Protein AF-A0A7V9CA88-F1 (afdb_monomer_lite)

Sequence (61 aa):
DGNLRREFEERVANDPKFAGSARERLRFFFNRSPYHDQNLNLYPVGRVTTEIESRYFIKHT

pLDDT: mean 87.73, std 12.18, range [50.84, 97.31]

Foldseek 3Di:
DVVLVVVLVVCLVPPVVCVVDPVNSVVSVLCVDPPDDPCPPPDDDDDDPDDDPPVVVPDDD

Structure (mmCIF, N/CA/C/O backbone):
data_AF-A0A7V9CA88-F1
#
_entry.id   AF-A0A7V9CA88-F1
#
loop_
_atom_site.group_PDB
_atom_site.id
_atom_site.type_symbol
_atom_site.label_atom_id
_atom_site.label_alt_id
_atom_site.label_comp_id
_atom_site.label_asym_id
_atom_site.label_entity_id
_atom_site.label_seq_id
_atom_site.pdbx_PDB_ins_code
_atom_site.Cartn_x
_atom_site.Cartn_y
_atom_site.Cartn_z
_atom_site.occupancy
_atom_site.B_iso_or_equiv
_atom_site.auth_seq_id
_atom_site.auth_comp_id
_at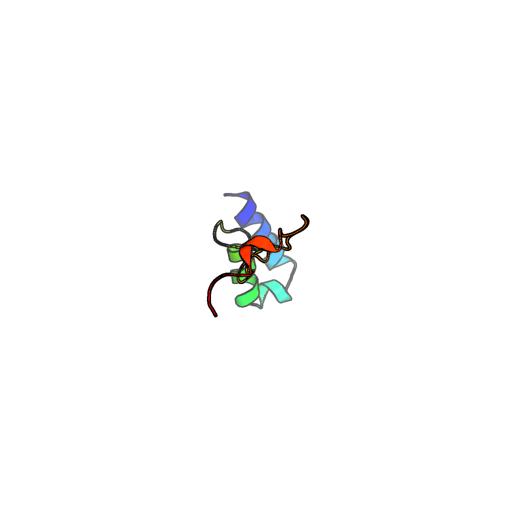om_site.auth_asym_id
_atom_site.auth_atom_id
_atom_site.pdbx_PDB_model_num
ATOM 1 N N . ASP A 1 1 ? -17.857 4.434 -6.030 1.00 66.06 1 ASP A N 1
ATOM 2 C CA . ASP A 1 1 ? -18.036 3.085 -6.591 1.00 66.06 1 ASP A CA 1
ATOM 3 C C . ASP A 1 1 ? -18.822 2.225 -5.608 1.00 66.06 1 ASP A C 1
ATOM 5 O O . ASP A 1 1 ? -18.431 2.155 -4.446 1.00 66.06 1 ASP A O 1
ATOM 9 N N . GLY A 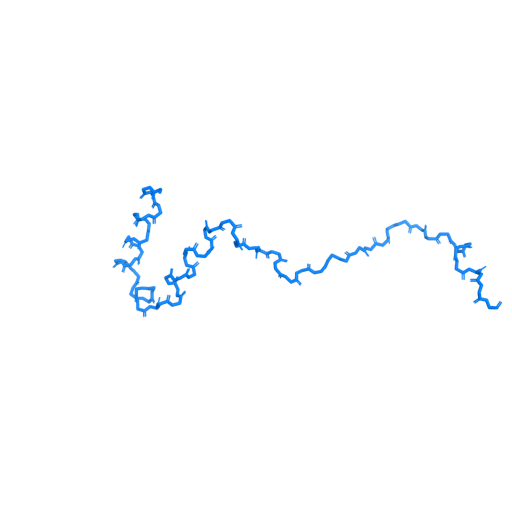1 2 ? -19.957 1.654 -6.014 1.00 80.69 2 GLY A N 1
ATOM 10 C CA . GLY A 1 2 ? -20.842 0.905 -5.105 1.00 80.69 2 GLY A CA 1
ATOM 11 C C . GLY A 1 2 ? -20.261 -0.444 -4.666 1.00 80.69 2 GLY A C 1
ATOM 12 O O . GLY A 1 2 ? -20.518 -0.903 -3.555 1.00 80.69 2 GLY A O 1
ATOM 13 N N . ASN A 1 3 ? -19.409 -1.040 -5.504 1.00 89.19 3 ASN A N 1
ATOM 14 C CA . ASN A 1 3 ? -18.817 -2.354 -5.249 1.00 89.19 3 ASN A CA 1
ATOM 15 C C . ASN A 1 3 ? -17.756 -2.322 -4.140 1.00 89.19 3 ASN A C 1
ATOM 17 O O . ASN A 1 3 ? -17.737 -3.206 -3.290 1.00 89.19 3 ASN A O 1
ATOM 21 N N . LEU A 1 4 ? -16.933 -1.267 -4.096 1.00 90.81 4 LEU A N 1
ATOM 22 C CA . LEU A 1 4 ? -15.887 -1.090 -3.081 1.00 90.81 4 LEU A CA 1
ATOM 23 C C . LEU A 1 4 ? -16.466 -1.054 -1.660 1.00 90.81 4 LEU A C 1
ATOM 25 O O . LEU A 1 4 ? -15.918 -1.649 -0.734 1.00 90.81 4 LEU A O 1
ATOM 29 N N . ARG A 1 5 ? -17.583 -0.335 -1.500 1.00 93.12 5 ARG A N 1
ATOM 30 C CA . ARG A 1 5 ? -18.270 -0.202 -0.217 1.00 93.12 5 ARG A CA 1
ATOM 31 C C . ARG A 1 5 ? -18.828 -1.550 0.239 1.00 93.12 5 ARG A C 1
ATOM 33 O O . ARG A 1 5 ? -18.604 -1.924 1.385 1.00 93.12 5 ARG A O 1
ATOM 40 N N . ARG A 1 6 ? -19.497 -2.281 -0.658 1.00 96.00 6 ARG A N 1
ATOM 41 C CA . ARG A 1 6 ? -20.057 -3.603 -0.355 1.00 96.00 6 ARG A CA 1
ATOM 42 C C . ARG A 1 6 ? -18.971 -4.599 0.065 1.00 96.00 6 ARG A C 1
ATOM 44 O O . ARG A 1 6 ? -19.098 -5.202 1.122 1.00 96.00 6 ARG A O 1
ATOM 51 N N . GLU A 1 7 ? -17.876 -4.704 -0.694 1.00 94.50 7 GLU A N 1
ATOM 52 C CA . GLU A 1 7 ? -16.742 -5.580 -0.341 1.00 94.50 7 GLU A CA 1
ATOM 53 C C . GLU A 1 7 ? -16.153 -5.246 1.036 1.00 94.50 7 GLU A C 1
ATOM 55 O O . GLU A 1 7 ? -15.769 -6.136 1.795 1.00 94.50 7 GLU A O 1
ATOM 60 N N . PHE A 1 8 ? -16.057 -3.954 1.361 1.00 95.88 8 PHE A N 1
ATOM 61 C CA . PHE A 1 8 ? -15.555 -3.518 2.657 1.00 95.88 8 PHE A CA 1
ATOM 62 C C . PHE A 1 8 ? -16.493 -3.941 3.793 1.00 95.88 8 PHE A C 1
ATOM 64 O O . PHE A 1 8 ? -16.031 -4.524 4.772 1.00 95.88 8 PHE A O 1
ATOM 71 N N . GLU A 1 9 ? -17.794 -3.678 3.659 1.00 95.62 9 GLU A N 1
ATOM 72 C CA . GLU A 1 9 ? -18.809 -4.034 4.658 1.00 95.62 9 GLU A CA 1
ATOM 73 C C . GLU A 1 9 ? -18.881 -5.553 4.876 1.00 95.62 9 GLU A C 1
ATOM 75 O O . GLU A 1 9 ? -18.851 -6.011 6.019 1.00 95.62 9 GLU A O 1
ATOM 80 N N . GLU A 1 10 ? -18.876 -6.339 3.796 1.00 96.56 10 GLU A N 1
ATOM 81 C CA . GLU A 1 10 ? -18.836 -7.804 3.855 1.00 96.56 10 GLU A CA 1
ATOM 82 C C . GLU A 1 10 ? -17.593 -8.302 4.597 1.00 96.56 10 GLU A C 1
ATOM 84 O O . GLU A 1 10 ? -17.674 -9.200 5.437 1.00 96.56 10 GLU A O 1
ATOM 89 N N . ARG A 1 11 ? -16.428 -7.705 4.333 1.00 95.06 11 ARG A N 1
ATOM 90 C CA . ARG A 1 11 ? -15.185 -8.108 4.991 1.00 95.06 11 ARG A CA 1
ATOM 91 C C . ARG A 1 11 ? -15.141 -7.697 6.462 1.00 95.06 11 ARG A C 1
ATOM 93 O O . ARG A 1 11 ? -14.627 -8.454 7.276 1.00 95.06 11 ARG A O 1
ATOM 100 N N . VAL A 1 12 ? -15.697 -6.539 6.822 1.00 95.81 12 VAL A N 1
ATOM 101 C CA . VAL A 1 12 ? -15.840 -6.124 8.229 1.00 95.81 12 VAL A CA 1
ATOM 102 C C . VAL A 1 12 ? -16.769 -7.071 8.991 1.00 95.81 12 VAL A C 1
ATOM 104 O O . VAL A 1 12 ? -16.475 -7.406 10.134 1.00 95.81 12 VAL A O 1
ATOM 107 N N . ALA A 1 13 ? -17.860 -7.525 8.372 1.00 96.94 13 ALA A N 1
ATOM 108 C CA . ALA A 1 13 ? -18.806 -8.432 9.016 1.00 96.94 13 ALA A CA 1
ATOM 109 C C . ALA A 1 13 ? -18.233 -9.845 9.228 1.00 96.94 13 ALA A C 1
ATOM 111 O O . ALA A 1 13 ? -18.502 -10.468 10.252 1.00 96.94 13 ALA A O 1
ATOM 112 N N . ASN A 1 14 ? -17.442 -10.343 8.273 1.00 97.06 14 ASN A N 1
ATOM 113 C CA . ASN A 1 14 ? -17.007 -11.743 8.252 1.00 97.06 14 ASN A CA 1
ATOM 114 C C . ASN A 1 14 ? -15.584 -11.984 8.788 1.00 97.06 14 ASN A C 1
ATOM 116 O O . ASN A 1 14 ? -15.231 -13.129 9.066 1.00 97.06 14 ASN A O 1
ATOM 120 N N . ASP A 1 15 ? -14.761 -10.944 8.949 1.00 96.12 15 ASP A N 1
ATOM 121 C CA . ASP A 1 15 ? -13.380 -11.067 9.431 1.00 96.12 15 ASP A CA 1
ATOM 122 C C . ASP A 1 15 ? -13.139 -10.180 10.671 1.00 96.12 15 ASP A C 1
ATOM 124 O O . ASP A 1 15 ? -12.799 -8.997 10.552 1.00 96.12 15 ASP A O 1
ATOM 128 N N . PRO A 1 16 ? -13.257 -10.745 11.890 1.00 95.81 16 PRO A N 1
ATOM 129 C CA . PRO A 1 16 ? -13.020 -10.017 13.137 1.00 95.81 16 PRO A CA 1
ATOM 130 C C . PRO A 1 16 ? -11.601 -9.447 13.267 1.00 95.81 16 PRO A C 1
ATOM 132 O O . PRO A 1 16 ? -11.409 -8.408 13.901 1.00 95.81 16 PRO A O 1
ATOM 135 N N . LYS A 1 17 ? -10.593 -10.095 12.661 1.00 95.12 17 LYS A N 1
ATOM 136 C CA . LYS A 1 17 ? -9.204 -9.607 12.690 1.00 95.12 17 LYS A CA 1
ATOM 137 C C . LYS A 1 17 ? -9.054 -8.370 11.811 1.00 95.12 17 LYS A C 1
ATOM 139 O O . LYS A 1 17 ? -8.379 -7.416 12.199 1.00 95.12 17 LYS A O 1
ATOM 144 N N . PHE A 1 18 ? -9.710 -8.368 10.654 1.00 96.38 18 PHE A N 1
ATOM 145 C CA . PHE A 1 18 ? -9.795 -7.200 9.784 1.00 96.38 18 PHE A CA 1
ATOM 146 C C . PHE A 1 18 ? -10.591 -6.063 10.438 1.00 96.38 18 PHE A C 1
ATOM 148 O O . PHE A 1 18 ? -10.114 -4.928 10.476 1.00 96.38 18 PHE A O 1
ATOM 155 N N . ALA A 1 19 ? -11.760 -6.360 11.012 1.00 96.00 19 ALA A N 1
ATOM 156 C CA . ALA A 1 19 ? -12.618 -5.376 11.670 1.00 96.00 19 ALA A CA 1
ATOM 157 C C . ALA A 1 19 ? -11.930 -4.690 12.863 1.00 96.00 19 ALA A C 1
ATOM 159 O O . ALA A 1 19 ? -12.027 -3.469 13.019 1.00 96.00 19 ALA A O 1
ATOM 160 N N . GLY A 1 20 ? -11.191 -5.461 13.669 1.00 96.56 20 GLY A N 1
ATOM 161 C CA . GLY A 1 20 ? -10.458 -4.966 14.835 1.00 96.56 20 GLY A CA 1
ATOM 162 C C . GLY A 1 20 ? -9.188 -4.171 14.508 1.00 96.56 20 GLY A C 1
ATOM 163 O O . GLY A 1 20 ? -8.667 -3.473 15.375 1.00 96.56 20 GLY A O 1
ATOM 164 N N . SER A 1 21 ? -8.682 -4.226 13.271 1.00 97.31 21 SER A N 1
ATOM 165 C CA . SER A 1 21 ? -7.429 -3.568 12.890 1.00 97.31 21 SER A CA 1
ATOM 166 C C . SER A 1 21 ? -7.668 -2.316 12.047 1.00 97.31 21 SER A C 1
ATOM 168 O O . SER A 1 21 ? -7.998 -2.371 10.862 1.00 97.31 21 SER A O 1
ATOM 170 N N . ALA A 1 22 ? -7.429 -1.138 12.632 1.00 95.81 22 ALA A N 1
ATOM 171 C CA . ALA A 1 22 ? -7.441 0.128 11.890 1.00 95.81 22 ALA A CA 1
ATOM 172 C C . ALA A 1 22 ? -6.445 0.128 10.716 1.00 95.81 22 ALA A C 1
ATOM 174 O O . ALA A 1 22 ? -6.753 0.643 9.641 1.00 95.81 22 ALA A O 1
ATOM 175 N N . ARG A 1 23 ? -5.283 -0.510 10.900 1.00 97.06 23 ARG A N 1
ATOM 176 C CA . ARG A 1 23 ? -4.234 -0.588 9.881 1.00 97.06 23 ARG A CA 1
ATOM 177 C C . ARG A 1 23 ? -4.674 -1.397 8.665 1.00 97.06 23 ARG A C 1
ATOM 179 O O . ARG A 1 23 ? -4.443 -0.973 7.538 1.00 97.06 23 ARG A O 1
ATOM 186 N N . GLU A 1 24 ? -5.316 -2.540 8.883 1.00 97.19 24 GLU A N 1
ATOM 187 C CA . GLU A 1 24 ? -5.757 -3.405 7.783 1.00 97.19 24 GLU A CA 1
ATOM 188 C C . GLU A 1 24 ? -6.930 -2.786 7.016 1.00 97.19 24 GLU A C 1
ATOM 190 O O . GLU A 1 24 ? -6.954 -2.838 5.785 1.00 97.19 24 GLU A O 1
ATOM 195 N N . ARG A 1 25 ? -7.841 -2.093 7.715 1.00 95.75 25 ARG A N 1
ATOM 196 C CA . ARG A 1 25 ? -8.905 -1.305 7.073 1.00 95.75 25 ARG A CA 1
ATOM 197 C C . ARG A 1 25 ? -8.338 -0.194 6.192 1.00 95.75 25 ARG A C 1
ATOM 199 O O . ARG A 1 25 ? -8.772 -0.047 5.055 1.00 95.75 25 ARG A O 1
ATOM 206 N N . LEU A 1 26 ? -7.332 0.544 6.666 1.00 95.69 26 LEU A N 1
ATOM 207 C CA . LEU A 1 26 ? -6.650 1.553 5.849 1.00 95.69 26 LEU A CA 1
ATOM 208 C C . LEU A 1 26 ? -5.945 0.916 4.642 1.00 95.69 26 LEU A C 1
ATOM 210 O O . LEU A 1 26 ? -6.067 1.404 3.518 1.00 95.69 26 LEU A O 1
ATOM 214 N N . ARG A 1 27 ? -5.244 -0.202 4.859 1.00 95.12 27 ARG A N 1
ATOM 215 C CA . ARG A 1 27 ? -4.516 -0.923 3.808 1.00 95.12 27 ARG A CA 1
ATOM 216 C C . ARG A 1 27 ? -5.441 -1.436 2.701 1.00 95.12 27 ARG A C 1
ATOM 218 O O . ARG A 1 27 ? -5.050 -1.406 1.539 1.00 95.12 27 ARG A O 1
ATOM 225 N N . PHE A 1 28 ? -6.671 -1.841 3.027 1.00 95.50 28 PHE A N 1
ATOM 226 C CA . PHE A 1 28 ? -7.685 -2.226 2.036 1.00 95.50 28 PHE A CA 1
ATOM 227 C C . PHE A 1 28 ? -7.942 -1.125 1.000 1.00 95.50 28 PHE A C 1
ATOM 229 O O . PHE A 1 28 ? -7.947 -1.412 -0.200 1.00 95.50 28 PHE A O 1
ATOM 236 N N . PHE A 1 29 ? -8.122 0.118 1.461 1.00 94.62 29 PHE A N 1
ATOM 237 C CA . PHE A 1 29 ? -8.349 1.270 0.588 1.00 94.62 29 PHE A CA 1
ATOM 238 C C . PHE A 1 29 ? -7.079 1.680 -0.142 1.00 94.62 29 PHE A C 1
ATOM 240 O O . PHE A 1 29 ? -7.120 1.909 -1.349 1.00 94.62 29 PHE A O 1
ATOM 247 N N . PHE A 1 30 ? -5.950 1.722 0.571 1.00 93.69 30 PHE A N 1
ATOM 248 C CA . PHE A 1 30 ? -4.663 2.080 -0.013 1.00 93.69 30 PHE A CA 1
ATOM 249 C C . PHE A 1 30 ? -4.338 1.192 -1.217 1.00 93.69 30 PHE A C 1
ATOM 251 O O . PHE A 1 30 ? -4.114 1.721 -2.300 1.00 93.69 30 PHE A O 1
ATOM 258 N N . ASN A 1 31 ? -4.452 -0.133 -1.073 1.00 93.38 31 ASN A N 1
ATOM 259 C CA . ASN A 1 31 ? -4.157 -1.109 -2.129 1.00 93.38 31 ASN A CA 1
ATOM 260 C C . ASN A 1 31 ? -5.027 -0.981 -3.392 1.00 93.38 31 ASN A C 1
ATOM 262 O O . ASN A 1 31 ? -4.659 -1.506 -4.437 1.00 93.38 31 ASN A O 1
ATOM 266 N N . ARG A 1 32 ? -6.200 -0.348 -3.292 1.00 92.00 32 ARG A N 1
ATOM 267 C CA . ARG A 1 32 ? -7.131 -0.134 -4.414 1.00 92.00 32 ARG A CA 1
ATOM 268 C C . ARG A 1 32 ? -7.058 1.288 -4.969 1.00 92.00 32 ARG A C 1
ATOM 270 O O . ARG A 1 32 ? -7.787 1.622 -5.899 1.00 92.00 32 ARG A O 1
ATOM 277 N N . SER A 1 33 ? -6.216 2.136 -4.383 1.00 91.25 33 SER A N 1
ATOM 278 C CA . SER A 1 33 ? -6.006 3.496 -4.855 1.00 91.25 33 SER A CA 1
ATOM 279 C C . SER A 1 33 ? -5.008 3.525 -6.020 1.00 91.25 33 SER A C 1
ATOM 281 O O . SER A 1 33 ? -4.107 2.684 -6.069 1.00 91.25 33 SER A O 1
ATOM 283 N N . PRO A 1 34 ? -5.087 4.529 -6.911 1.00 91.94 34 PRO A N 1
ATOM 284 C CA . PRO A 1 34 ? -4.099 4.726 -7.977 1.00 91.94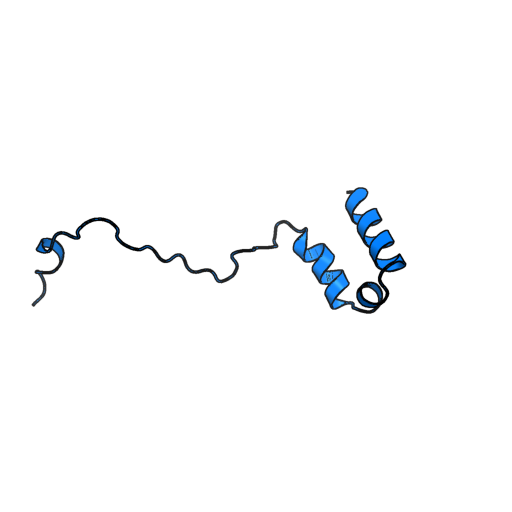 34 PRO A CA 1
ATOM 285 C C . PRO A 1 34 ? -2.669 4.972 -7.472 1.00 91.94 34 PRO A C 1
ATOM 287 O O . PRO A 1 34 ? -1.722 4.881 -8.242 1.00 91.94 34 PRO A O 1
ATOM 290 N N . TYR A 1 35 ? -2.512 5.307 -6.189 1.00 91.56 35 TYR A N 1
ATOM 291 C CA . TYR A 1 35 ? -1.226 5.616 -5.564 1.00 91.56 35 TYR A CA 1
ATOM 292 C C . TYR A 1 35 ? -0.508 4.381 -5.010 1.00 91.56 35 TYR A C 1
ATOM 294 O O . TYR A 1 35 ? 0.605 4.498 -4.500 1.00 91.56 35 TYR A O 1
ATOM 302 N N . HIS A 1 36 ? -1.135 3.202 -5.059 1.00 93.69 36 HIS A N 1
ATOM 303 C CA . HIS A 1 36 ? -0.490 1.968 -4.635 1.00 93.69 36 HIS A CA 1
ATOM 304 C C . HIS A 1 36 ? 0.512 1.497 -5.690 1.00 93.69 36 HIS A C 1
ATOM 306 O O . HIS A 1 36 ? 0.153 0.831 -6.662 1.00 93.69 36 HIS A O 1
ATOM 312 N N . ASP A 1 37 ? 1.778 1.830 -5.462 1.00 91.19 37 ASP A N 1
ATOM 313 C CA . ASP A 1 37 ? 2.890 1.390 -6.295 1.00 91.19 37 ASP A CA 1
ATOM 314 C C . ASP A 1 37 ? 3.448 0.044 -5.805 1.00 91.19 37 ASP A C 1
ATOM 316 O O . ASP A 1 37 ? 3.953 -0.076 -4.687 1.00 91.19 37 ASP A O 1
ATOM 320 N N . GLN A 1 38 ? 3.356 -0.981 -6.656 1.00 88.81 38 GLN A N 1
ATOM 321 C CA . GLN A 1 38 ? 3.926 -2.309 -6.396 1.00 88.81 38 GLN A CA 1
ATOM 322 C C . GLN A 1 38 ? 5.451 -2.341 -6.553 1.00 88.81 38 GLN A C 1
ATOM 324 O O . GLN A 1 38 ? 6.102 -3.219 -5.991 1.00 88.81 38 GLN A O 1
ATOM 329 N N . ASN A 1 39 ? 6.012 -1.384 -7.291 1.00 89.44 39 ASN A N 1
ATOM 330 C CA . ASN A 1 39 ? 7.434 -1.268 -7.590 1.00 89.44 39 ASN A CA 1
ATOM 331 C C . ASN A 1 39 ? 8.112 -0.188 -6.735 1.00 89.44 39 ASN A C 1
ATOM 333 O O . ASN A 1 39 ? 9.213 0.263 -7.057 1.00 89.44 39 ASN A O 1
ATOM 337 N N . LEU A 1 40 ? 7.471 0.220 -5.635 1.00 89.44 40 LEU A N 1
ATOM 338 C CA . LEU A 1 40 ? 8.027 1.201 -4.715 1.00 89.44 40 LEU A CA 1
ATOM 339 C C . LEU A 1 40 ? 9.430 0.766 -4.259 1.00 89.44 40 LEU A C 1
ATOM 341 O O . LEU A 1 40 ? 9.627 -0.362 -3.806 1.00 89.44 40 LEU A O 1
ATOM 345 N N . ASN A 1 41 ? 10.394 1.684 -4.340 1.00 91.31 41 ASN A N 1
ATOM 346 C CA . ASN A 1 41 ? 11.810 1.467 -4.012 1.00 91.31 41 ASN A CA 1
ATOM 347 C C . ASN A 1 41 ? 12.559 0.470 -4.917 1.00 91.31 41 ASN A C 1
ATOM 349 O O . ASN A 1 41 ? 13.693 0.106 -4.598 1.00 91.31 41 ASN A O 1
ATOM 353 N N . LEU A 1 42 ? 11.983 0.046 -6.046 1.00 92.38 42 LEU A N 1
ATOM 354 C CA . LEU A 1 42 ? 12.735 -0.704 -7.048 1.00 92.38 42 LEU A CA 1
ATOM 355 C C . LEU A 1 42 ? 13.584 0.254 -7.877 1.00 92.38 42 LEU A C 1
ATOM 357 O O . LEU A 1 42 ? 13.075 1.129 -8.576 1.00 92.38 42 LEU A O 1
ATOM 361 N N . TYR A 1 43 ? 14.899 0.063 -7.807 1.00 89.75 43 TYR A N 1
ATOM 362 C CA . TYR A 1 43 ? 15.829 0.782 -8.660 1.00 89.75 43 TYR A CA 1
ATOM 363 C C . TYR A 1 43 ? 16.084 -0.019 -9.943 1.00 89.75 43 TYR A C 1
ATOM 365 O O . TYR A 1 43 ? 16.436 -1.200 -9.857 1.00 89.75 43 TYR A O 1
ATOM 373 N N . PRO A 1 44 ? 15.918 0.581 -11.133 1.00 86.50 44 PRO A N 1
ATOM 374 C CA . PRO A 1 44 ? 16.150 -0.126 -12.381 1.00 86.50 44 PRO A CA 1
ATOM 375 C C . PRO A 1 44 ? 17.643 -0.429 -12.537 1.00 86.50 44 PRO A C 1
ATOM 377 O O . PRO A 1 44 ? 18.476 0.474 -12.595 1.00 86.50 44 PRO A O 1
ATOM 380 N N . VAL A 1 45 ? 17.979 -1.715 -12.634 1.00 90.81 45 VAL A N 1
ATOM 381 C CA . VAL A 1 45 ? 19.335 -2.188 -12.931 1.00 90.81 45 VAL A CA 1
ATOM 382 C C . VAL A 1 45 ? 19.336 -2.906 -14.276 1.00 90.81 45 VAL A C 1
ATOM 384 O O . VAL A 1 45 ? 18.606 -3.872 -14.486 1.00 90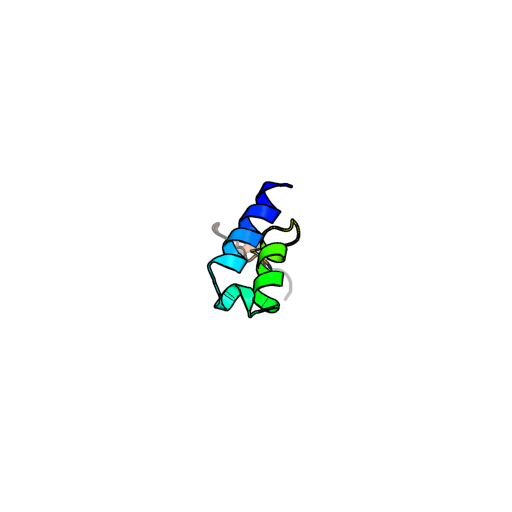.81 45 VAL A O 1
ATOM 387 N N . GLY A 1 46 ? 20.141 -2.409 -15.213 1.00 90.88 46 GLY A N 1
ATOM 388 C CA . GLY A 1 46 ? 20.332 -3.021 -16.525 1.00 90.88 46 GLY A CA 1
ATOM 389 C C . GLY A 1 46 ? 21.613 -3.847 -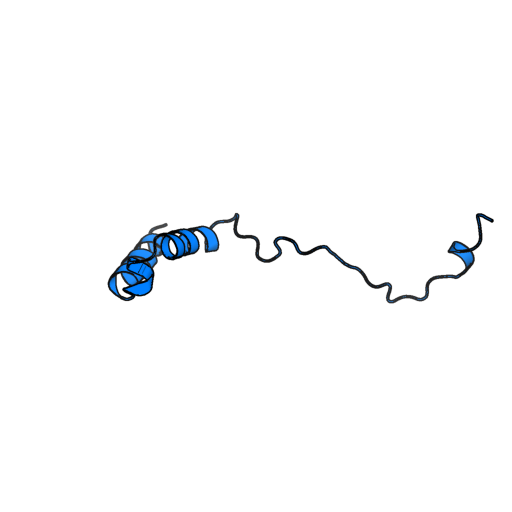16.560 1.00 90.88 46 GLY A C 1
ATOM 390 O O . GLY A 1 46 ? 22.640 -3.423 -16.033 1.00 90.88 46 GLY A O 1
ATOM 391 N N . ARG A 1 47 ? 21.573 -5.013 -17.211 1.00 88.50 47 ARG A N 1
ATOM 392 C CA . ARG A 1 47 ? 22.777 -5.774 -17.566 1.00 88.50 47 ARG A CA 1
ATOM 393 C C . ARG A 1 47 ? 23.046 -5.603 -19.053 1.00 88.50 47 ARG A C 1
ATOM 395 O O . ARG A 1 47 ? 22.148 -5.803 -19.865 1.00 88.50 47 ARG A O 1
ATOM 402 N N . VAL A 1 48 ? 24.287 -5.285 -19.407 1.00 89.69 48 VAL A N 1
ATOM 403 C CA . VAL A 1 48 ? 24.709 -5.271 -20.809 1.00 89.69 48 VAL A CA 1
ATOM 404 C C . VAL A 1 48 ? 24.777 -6.717 -21.308 1.00 89.69 48 VAL A C 1
ATOM 406 O O . VAL A 1 48 ? 25.496 -7.539 -20.740 1.00 89.69 48 VAL A O 1
ATOM 409 N N . THR A 1 49 ? 23.977 -7.043 -22.322 1.00 91.31 49 THR A N 1
ATOM 410 C CA . THR A 1 49 ? 23.915 -8.383 -22.938 1.00 91.31 49 THR A CA 1
ATOM 411 C C . THR A 1 49 ? 24.742 -8.488 -24.214 1.00 91.31 49 THR A C 1
ATOM 413 O O . THR A 1 49 ? 24.928 -9.583 -24.734 1.00 91.31 49 THR A O 1
ATOM 416 N N . THR A 1 50 ? 25.216 -7.358 -24.729 1.00 89.38 50 THR A N 1
ATOM 417 C CA . THR A 1 50 ? 26.095 -7.274 -25.893 1.00 89.38 50 THR A CA 1
ATOM 418 C C . THR A 1 50 ? 27.546 -7.149 -25.452 1.00 89.38 50 THR A C 1
ATOM 420 O O . THR A 1 50 ? 27.839 -6.672 -24.355 1.00 89.38 50 THR A O 1
ATOM 423 N N . GLU A 1 51 ? 28.467 -7.560 -26.316 1.00 83.12 51 GLU A N 1
ATOM 424 C CA . GLU A 1 51 ? 29.885 -7.331 -26.075 1.00 83.12 51 GLU A CA 1
ATOM 425 C C . GLU A 1 51 ? 30.160 -5.821 -26.046 1.00 83.12 51 GLU A C 1
ATOM 427 O O . GLU A 1 51 ? 29.694 -5.065 -26.900 1.00 83.12 51 GLU A O 1
ATOM 432 N N . ILE A 1 52 ? 30.857 -5.369 -25.008 1.00 79.56 52 ILE A N 1
ATOM 433 C CA . ILE A 1 52 ? 31.247 -3.971 -24.862 1.00 79.56 52 ILE A CA 1
ATOM 434 C C . ILE A 1 52 ? 32.569 -3.805 -25.602 1.00 79.56 52 ILE A C 1
ATOM 436 O O . ILE A 1 52 ? 33.570 -4.399 -25.201 1.00 79.56 52 ILE A O 1
ATOM 440 N N . GLU A 1 53 ? 32.593 -3.001 -26.667 1.00 78.25 53 GLU A N 1
ATOM 441 C CA . GLU A 1 53 ? 33.843 -2.742 -27.376 1.00 78.25 53 GLU A CA 1
ATOM 442 C C . GLU A 1 53 ? 34.861 -2.076 -26.439 1.00 78.25 53 GLU A C 1
ATOM 444 O O . GLU A 1 53 ? 34.669 -0.973 -25.918 1.00 78.25 53 GLU A O 1
ATOM 449 N N . SER A 1 54 ? 35.999 -2.741 -26.265 1.00 67.88 54 SER A N 1
ATOM 450 C CA . SER A 1 54 ? 37.110 -2.336 -25.397 1.00 67.88 54 SER A CA 1
ATOM 451 C C . SER A 1 54 ? 37.734 -0.983 -25.772 1.00 67.88 54 SER A C 1
ATOM 453 O O . SER A 1 54 ? 38.430 -0.373 -24.960 1.00 67.88 54 SER A O 1
ATOM 455 N N . ARG A 1 55 ? 37.427 -0.449 -26.962 1.00 64.50 55 ARG A N 1
ATOM 456 C CA . ARG A 1 55 ? 37.870 0.875 -27.430 1.00 64.50 55 ARG A CA 1
ATOM 457 C C . ARG A 1 55 ? 37.302 2.039 -26.602 1.00 64.50 55 ARG A C 1
ATOM 459 O O . ARG A 1 55 ? 37.886 3.119 -26.616 1.00 64.50 55 ARG A O 1
ATOM 466 N N . TYR A 1 56 ? 36.208 1.832 -25.866 1.00 62.91 56 TYR A N 1
ATOM 467 C CA . TYR A 1 56 ? 35.593 2.864 -25.020 1.00 62.91 56 TYR A CA 1
ATOM 468 C C . TYR A 1 56 ? 36.245 3.018 -23.635 1.00 62.91 56 TYR A C 1
ATOM 470 O O . TYR A 1 56 ? 36.024 4.030 -22.977 1.00 62.91 56 TYR A O 1
ATOM 478 N N . PHE A 1 57 ? 37.078 2.062 -23.203 1.00 62.31 57 PHE A N 1
ATOM 479 C CA . PHE A 1 57 ? 37.682 2.048 -21.861 1.00 62.31 57 PHE A CA 1
ATOM 480 C C . PHE A 1 57 ? 39.124 2.580 -21.810 1.00 62.31 57 PHE A C 1
ATOM 482 O O . PHE A 1 57 ? 39.723 2.609 -20.741 1.00 62.31 57 PHE A O 1
ATOM 489 N N . ILE A 1 58 ? 39.690 3.021 -22.942 1.00 63.41 58 ILE A N 1
ATOM 490 C CA . ILE A 1 58 ? 41.105 3.417 -23.043 1.00 63.41 58 I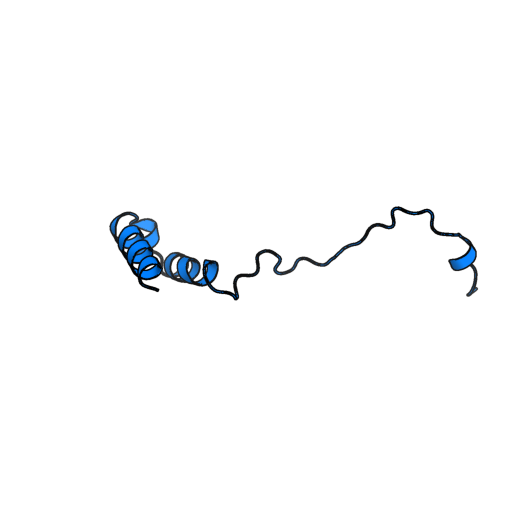LE A CA 1
ATOM 491 C C . ILE A 1 58 ? 41.229 4.848 -23.571 1.00 63.41 58 ILE A C 1
ATOM 493 O O . ILE A 1 58 ? 41.737 5.064 -24.666 1.00 63.41 58 ILE A O 1
ATOM 497 N N . LYS A 1 59 ? 40.759 5.836 -22.808 1.00 57.03 59 LYS A N 1
ATOM 498 C CA . LYS A 1 59 ? 41.307 7.206 -22.786 1.00 57.03 59 LYS A CA 1
ATOM 499 C C . LYS A 1 59 ? 41.138 7.717 -21.359 1.00 57.03 59 LYS A C 1
ATOM 501 O O . LYS A 1 59 ? 40.114 7.411 -20.765 1.00 57.03 59 LYS A O 1
ATOM 506 N N . HIS A 1 60 ? 42.094 8.491 -20.853 1.00 51.62 60 HIS A N 1
ATOM 507 C CA . HIS A 1 60 ? 42.270 8.936 -19.456 1.00 51.62 60 HIS A CA 1
ATOM 508 C C . HIS A 1 60 ? 43.156 8.011 -18.601 1.00 51.62 60 HIS A C 1
ATOM 510 O O . HIS A 1 60 ? 42.748 7.460 -17.581 1.00 51.62 60 HIS A O 1
ATOM 516 N N . THR A 1 61 ? 44.418 7.889 -19.010 1.00 50.84 61 THR A N 1
ATOM 517 C CA . THR A 1 61 ? 45.560 7.916 -18.085 1.00 50.84 61 THR A CA 1
ATOM 518 C C . THR A 1 61 ? 46.579 8.888 -18.657 1.00 50.84 61 THR A C 1
ATOM 520 O O . THR A 1 61 ? 46.671 8.936 -19.908 1.00 50.84 61 THR A O 1
#

Radius of gyration: 24.21 Å; chains: 1; bounding box: 66×21×42 Å

Secondary structure (DSSP, 8-state):
-HHHHHHHHHHHHH-HHHHH-HHHHHHHHHTTSTT--TTTTPPP-----S---GGGS----